Protein AF-A0A7C5DGR0-F1 (afdb_monomer)

Solvent-accessible surface area (backbone atoms only — not comparable to full-atom values): 7220 Å² total; per-residue (Å²): 129,89,80,85,47,57,71,59,35,70,77,36,50,68,58,34,24,73,40,90,55,71,47,75,42,76,44,70,43,74,48,76,46,74,45,65,59,83,98,39,77,69,48,80,46,76,49,79,40,75,36,33,41,36,41,34,38,47,45,92,82,38,27,9,40,37,45,34,40,33,45,89,45,78,46,80,48,75,72,50,79,42,67,43,62,44,96,92,30,75,90,44,68,87,44,72,47,77,48,72,44,78,48,76,45,79,46,79,47,77,49,73,20,64,64,80,86,75,92,126

pLDDT: mean 76.3, std 11.65, range [35.25, 91.38]

Foldseek 3Di:
DPPLACVVCVVPVQCQLVDPAKDWDWDKDKDKDFDDDPPDGPDIDIDIGTAKTKIKGHDPSFKIKMWMKGWPDKDKDDWDWDFDADPVRNVGPPDTDIDIDIDTDIDIDIGMHGDDDDPD

Radius of gyration: 23.17 Å; Cα contacts (8 Å, |Δi|>4): 237; chains: 1; bounding box: 46×37×74 Å

Organism: NCBI:txid2052148

Mean predicted aligned error: 10.99 Å

Secondary structure (DSSP, 8-state):
-----HHHHHH-GGGGGG--S-EEEEEEEEEEEEEEETTEEEEEEEEEEEEEEEEEEEETTTEEEEEEEE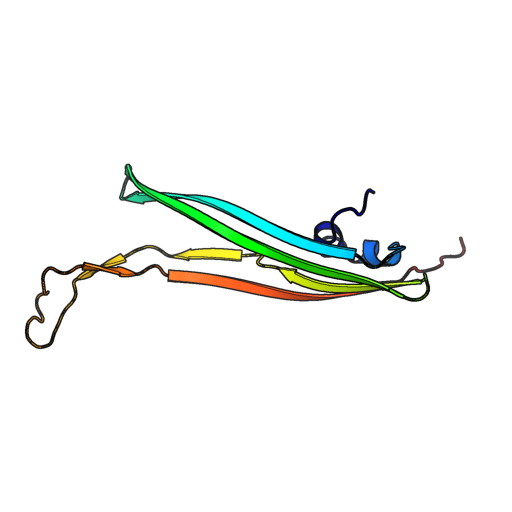EEEEEEEEEEEEE---SS-TT--S-EEEEEEEEEEEEEEEEEEE------

Sequence (120 aa):
MNTEKIEDASLNPAALAYLNNAIISMSVQGDQGEVYSGNKVAFETSEILPSYVGVAFPVKGKYGFSLSVSIPYNEYESTQWIEETTIQHPEGTGRFYRFIWLKRFYAFNTTMAFTIFIFL

Nearest PDB structures (foldseek):
  7nqh-assembly1_BV  TM=2.352E-01  e=5.245E-01  Sus scrofa
  7jil-assembly1_R  TM=1.750E-01  e=4.220E-01  Flavobacterium johnsoniae
  4v72-assembly1_BR  TM=1.807E-01  e=1.007E+00  Escherichia coli K-12
  9g6k-assembly1_Ly  TM=1.487E-01  e=3.917E+00  Toxoplasma gondii

Structure (mmCIF, N/CA/C/O backbone):
data_AF-A0A7C5DGR0-F1
#
_entry.id   AF-A0A7C5DGR0-F1
#
loop_
_atom_site.group_PDB
_atom_site.id
_atom_site.type_symbol
_atom_site.label_atom_id
_atom_site.label_alt_id
_atom_site.label_comp_id
_atom_site.label_asym_id
_atom_site.label_entity_id
_atom_site.label_seq_id
_atom_site.pdbx_PDB_ins_code
_atom_site.Cartn_x
_atom_site.Cartn_y
_atom_site.Cartn_z
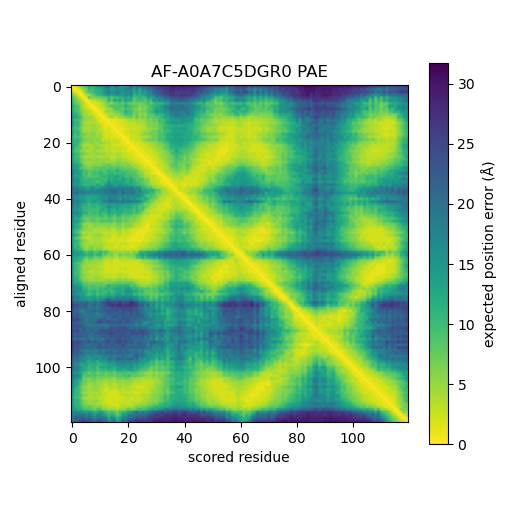_atom_site.occupancy
_atom_site.B_iso_or_equiv
_atom_site.auth_seq_id
_atom_site.auth_comp_id
_atom_site.auth_asym_id
_atom_site.auth_atom_id
_atom_site.pdbx_PDB_model_num
ATOM 1 N N . MET A 1 1 ? -7.225 15.762 16.110 1.00 40.88 1 MET A N 1
ATOM 2 C CA . MET A 1 1 ? -6.544 15.081 14.992 1.00 40.88 1 MET A CA 1
ATOM 3 C C . MET A 1 1 ? -7.615 14.857 13.936 1.00 40.88 1 MET A C 1
ATOM 5 O O . MET A 1 1 ? -8.563 14.144 14.234 1.00 40.88 1 MET A O 1
ATOM 9 N N . ASN A 1 2 ? -7.566 15.571 12.806 1.00 35.25 2 ASN A N 1
ATOM 10 C CA . ASN A 1 2 ? -8.536 15.389 11.720 1.00 35.25 2 ASN A CA 1
ATOM 11 C C . ASN A 1 2 ? -8.279 14.018 11.089 1.00 35.25 2 ASN A C 1
ATOM 13 O O . ASN A 1 2 ? -7.318 13.849 10.349 1.00 35.25 2 ASN A O 1
ATOM 17 N N . THR A 1 3 ? -9.097 13.026 11.429 1.00 44.50 3 THR A N 1
ATOM 18 C CA . THR A 1 3 ? -9.044 11.648 10.915 1.00 44.50 3 THR A CA 1
ATOM 19 C C . THR A 1 3 ? -9.623 11.554 9.499 1.00 44.50 3 THR A C 1
ATOM 21 O O . THR A 1 3 ? -10.433 10.684 9.198 1.00 44.50 3 THR A O 1
ATOM 24 N N . GLU A 1 4 ? -9.230 12.472 8.613 1.00 48.53 4 GLU A N 1
ATOM 25 C CA . GLU A 1 4 ? -9.725 12.515 7.230 1.00 48.53 4 GLU A CA 1
ATOM 26 C C . GLU A 1 4 ? -9.049 11.469 6.325 1.00 48.53 4 GLU A C 1
ATOM 28 O O . GLU A 1 4 ? -9.515 11.229 5.213 1.00 48.53 4 GLU A O 1
ATOM 33 N N . LYS A 1 5 ? -7.993 10.788 6.798 1.00 59.84 5 LYS A N 1
ATOM 34 C CA . LYS A 1 5 ? -7.298 9.733 6.048 1.00 59.84 5 LYS A CA 1
ATOM 35 C C . LYS A 1 5 ? -7.097 8.482 6.907 1.00 59.84 5 LYS A C 1
ATOM 37 O O . LYS A 1 5 ? -6.425 8.521 7.932 1.00 59.84 5 LYS A O 1
ATOM 42 N N . ILE A 1 6 ? -7.661 7.349 6.476 1.00 61.53 6 ILE A N 1
ATOM 43 C CA . ILE A 1 6 ? -7.456 6.033 7.126 1.00 61.53 6 ILE A CA 1
ATOM 44 C C . ILE A 1 6 ? -5.995 5.588 6.999 1.00 61.53 6 ILE A C 1
ATOM 46 O O . ILE A 1 6 ? -5.502 4.827 7.823 1.00 61.53 6 ILE A O 1
ATOM 50 N N . GLU A 1 7 ? -5.278 6.101 6.002 1.00 63.59 7 GLU A N 1
ATOM 51 C CA . GLU A 1 7 ? -3.844 5.872 5.829 1.00 63.59 7 GLU A CA 1
ATOM 52 C C . GLU A 1 7 ? -3.063 6.236 7.113 1.00 63.59 7 GLU A C 1
ATOM 54 O O . GLU A 1 7 ? -2.240 5.448 7.573 1.00 63.59 7 GLU A O 1
ATOM 59 N N . ASP A 1 8 ? -3.446 7.306 7.821 1.00 64.25 8 ASP A N 1
ATOM 60 C CA . ASP A 1 8 ? -2.864 7.662 9.126 1.00 64.25 8 ASP A CA 1
ATOM 61 C C . ASP A 1 8 ? -3.296 6.705 10.255 1.00 64.25 8 ASP A C 1
ATOM 63 O O . ASP A 1 8 ? -2.536 6.444 11.189 1.00 64.25 8 ASP A O 1
ATOM 67 N N . ALA A 1 9 ? -4.500 6.128 10.171 1.00 59.28 9 ALA A N 1
ATOM 68 C CA . ALA A 1 9 ? -4.960 5.080 11.090 1.00 59.28 9 ALA A CA 1
ATOM 69 C C . ALA A 1 9 ? -4.259 3.730 10.845 1.00 59.28 9 ALA A C 1
ATOM 71 O O . ALA A 1 9 ? -4.184 2.903 11.753 1.00 59.28 9 ALA A O 1
ATOM 72 N N . SER A 1 10 ? -3.707 3.511 9.646 1.00 62.19 10 SER A N 1
ATOM 73 C CA . SER A 1 10 ? -2.815 2.378 9.378 1.00 62.19 10 SER A CA 1
ATOM 74 C C . SER A 1 10 ? -1.449 2.558 10.052 1.00 62.19 10 SER A C 1
ATOM 76 O O . SER A 1 10 ? -0.885 1.585 10.549 1.00 62.19 10 SER A O 1
ATOM 78 N N . LEU A 1 11 ? -0.969 3.804 10.164 1.00 66.81 11 LEU A N 1
ATOM 79 C CA . LEU A 1 11 ? 0.251 4.157 10.900 1.00 66.81 11 LEU A CA 1
ATOM 80 C C . LEU A 1 11 ? 0.035 4.161 12.421 1.00 66.81 11 LEU A C 1
ATOM 82 O O . LEU A 1 11 ? 0.952 3.840 13.176 1.00 66.81 11 LEU A O 1
ATOM 86 N N . ASN A 1 12 ? -1.176 4.487 12.883 1.00 76.31 12 ASN A N 1
ATOM 87 C CA . ASN A 1 12 ? -1.562 4.400 14.288 1.00 76.31 12 ASN A CA 1
ATOM 88 C C . ASN A 1 12 ? -2.899 3.655 14.479 1.00 76.31 12 ASN A C 1
ATOM 90 O O . ASN A 1 12 ? -3.958 4.289 14.570 1.00 76.31 12 ASN A O 1
ATOM 94 N N . PRO A 1 13 ? -2.848 2.320 14.647 1.00 81.81 13 PRO A N 1
ATOM 95 C CA . PRO A 1 13 ? -4.004 1.480 14.946 1.00 81.81 13 PRO A CA 1
ATOM 96 C C . PRO A 1 13 ? -4.918 2.000 16.056 1.00 81.81 13 PRO A C 1
ATOM 98 O O . PRO A 1 13 ? -6.135 1.864 15.959 1.00 81.81 13 PRO A O 1
ATOM 101 N N . ALA A 1 14 ? -4.364 2.614 17.108 1.00 84.06 14 ALA A N 1
ATOM 102 C CA . ALA A 1 14 ? -5.135 3.045 18.273 1.00 84.06 14 ALA A CA 1
ATOM 103 C C . ALA A 1 14 ? -6.170 4.133 17.934 1.00 84.06 14 ALA A C 1
ATOM 105 O O . ALA A 1 14 ? -7.204 4.225 18.597 1.00 84.06 14 ALA A O 1
ATOM 106 N N . ALA A 1 15 ? -5.938 4.914 16.873 1.00 81.88 15 ALA A N 1
ATOM 107 C CA . ALA A 1 15 ? -6.871 5.937 16.410 1.00 81.88 15 ALA A CA 1
ATOM 108 C C . ALA A 1 15 ? -8.221 5.350 15.953 1.00 81.88 15 ALA A C 1
ATOM 110 O O . ALA A 1 15 ? -9.241 6.037 16.028 1.00 81.88 15 ALA A O 1
ATOM 111 N N . LEU A 1 16 ? -8.259 4.071 15.552 1.00 86.00 16 LEU A N 1
ATOM 112 C CA . LEU A 1 16 ? -9.485 3.390 15.123 1.00 86.00 16 LEU A CA 1
ATOM 113 C C . LEU A 1 16 ? -10.555 3.355 16.223 1.00 86.00 16 LEU A C 1
ATOM 115 O O . LEU A 1 16 ? -11.744 3.389 15.916 1.00 86.00 16 LEU A O 1
ATOM 119 N N . ALA A 1 17 ? -10.155 3.323 17.499 1.00 85.50 17 ALA A N 1
ATOM 120 C CA . ALA A 1 17 ? -11.087 3.279 18.627 1.00 85.50 17 ALA A CA 1
ATOM 121 C C . ALA A 1 17 ? -11.907 4.575 18.789 1.00 85.50 17 ALA A C 1
ATOM 123 O O . ALA A 1 17 ? -12.932 4.567 19.466 1.00 85.50 17 ALA A O 1
ATOM 124 N N . TYR A 1 18 ? -11.476 5.670 18.155 1.00 83.06 18 TYR A N 1
ATOM 125 C CA . TYR A 1 18 ? -12.130 6.980 18.207 1.00 83.06 18 TYR A CA 1
ATOM 126 C C . TYR A 1 18 ? -12.909 7.315 16.928 1.00 83.06 18 TYR A C 1
ATOM 128 O O . TYR A 1 18 ? -13.361 8.448 16.752 1.00 83.06 18 TYR A O 1
ATOM 136 N N . LEU A 1 19 ? -13.061 6.353 16.012 1.00 81.94 19 LEU A N 1
ATOM 137 C CA . LEU A 1 19 ? -13.905 6.526 14.837 1.00 81.94 19 LEU A CA 1
ATOM 138 C C . LEU A 1 19 ? -15.375 6.622 15.249 1.00 81.94 19 LEU A C 1
ATOM 140 O O . LEU A 1 19 ? -15.881 5.797 16.003 1.00 81.94 19 LEU A O 1
ATOM 144 N N . ASN A 1 20 ? -16.075 7.611 14.697 1.00 83.94 20 ASN A N 1
ATOM 145 C CA . ASN A 1 20 ? -17.515 7.777 14.910 1.00 83.94 20 ASN A CA 1
ATOM 146 C C . ASN A 1 20 ? -18.347 7.219 13.750 1.00 83.94 20 ASN A C 1
ATOM 148 O O . ASN A 1 20 ? -19.509 6.879 13.938 1.00 83.94 20 ASN A O 1
ATOM 152 N N . ASN A 1 21 ? -17.747 7.094 12.564 1.00 86.06 21 ASN A N 1
ATOM 153 C CA . ASN A 1 21 ? -18.396 6.616 11.347 1.00 86.06 21 ASN A CA 1
ATOM 154 C C . ASN A 1 21 ? -17.491 5.629 10.616 1.00 86.06 21 ASN A C 1
ATOM 156 O O . ASN A 1 21 ? -16.272 5.642 10.799 1.00 86.06 21 ASN A O 1
ATOM 160 N N . ALA A 1 22 ? -18.097 4.799 9.769 1.00 87.44 22 ALA A N 1
ATOM 161 C CA . ALA A 1 22 ? -17.336 4.039 8.794 1.00 87.44 22 ALA A CA 1
ATOM 162 C C . ALA A 1 22 ? -16.657 4.997 7.807 1.00 87.44 22 ALA A C 1
ATOM 164 O O . ALA A 1 22 ? -17.265 5.970 7.359 1.00 87.44 22 ALA A O 1
ATOM 165 N N . ILE A 1 23 ? -15.404 4.714 7.475 1.00 87.62 23 ILE A N 1
ATOM 166 C CA . ILE A 1 23 ? -14.614 5.476 6.513 1.00 87.62 23 ILE A CA 1
ATOM 167 C C . ILE A 1 23 ? -14.114 4.494 5.461 1.00 87.62 23 ILE A C 1
ATOM 169 O O . ILE A 1 23 ? -13.702 3.380 5.786 1.00 87.62 23 ILE A O 1
ATOM 173 N N . ILE A 1 24 ? -14.126 4.920 4.203 1.00 87.94 24 ILE A N 1
ATOM 174 C CA . ILE A 1 24 ? -13.438 4.252 3.100 1.00 87.94 24 ILE A CA 1
ATOM 175 C C . ILE A 1 24 ? -12.407 5.241 2.566 1.00 87.94 24 ILE A C 1
ATOM 177 O O . ILE A 1 24 ? -12.704 6.425 2.421 1.00 87.94 24 ILE A O 1
ATOM 181 N N . SER A 1 25 ? -11.194 4.772 2.301 1.00 87.31 25 SER A N 1
ATOM 182 C CA . SER A 1 25 ? -10.106 5.597 1.788 1.00 87.31 25 SER A CA 1
ATOM 183 C C . SER A 1 25 ? -9.349 4.845 0.706 1.00 87.31 25 SER A C 1
ATOM 185 O O . SER A 1 25 ? -9.098 3.644 0.818 1.00 87.31 25 SER A O 1
ATOM 187 N N . MET A 1 26 ? -9.026 5.562 -0.362 1.00 88.06 26 MET A N 1
ATOM 188 C CA . MET A 1 26 ? -8.261 5.067 -1.493 1.00 88.06 26 MET A CA 1
ATOM 189 C C . MET A 1 26 ? -7.243 6.139 -1.856 1.00 88.06 26 MET A C 1
ATOM 191 O O . MET A 1 26 ? -7.611 7.305 -2.003 1.00 88.06 26 MET A O 1
ATOM 195 N N . SER A 1 27 ? -5.991 5.733 -2.010 1.00 84.88 27 SER A N 1
ATOM 196 C CA . SER A 1 27 ? -4.889 6.606 -2.389 1.00 84.88 27 SER A CA 1
ATOM 197 C C . SER A 1 27 ? -4.165 6.008 -3.588 1.00 84.88 27 SER A C 1
ATOM 199 O O . SER A 1 27 ? -4.045 4.789 -3.746 1.00 84.88 27 SER A O 1
ATOM 201 N N . VAL A 1 28 ? -3.697 6.896 -4.454 1.00 83.94 28 VAL A N 1
ATOM 202 C CA . VAL A 1 28 ? -2.871 6.577 -5.611 1.00 83.94 28 VAL A CA 1
ATOM 203 C C . VAL A 1 28 ? -1.628 7.437 -5.490 1.00 83.94 28 VAL A C 1
ATOM 205 O O . VAL A 1 28 ? -1.730 8.635 -5.221 1.00 83.94 28 VAL A O 1
ATOM 208 N N . GLN A 1 29 ? -0.467 6.832 -5.690 1.00 80.25 29 GLN A N 1
ATOM 209 C CA . GLN A 1 29 ? 0.802 7.529 -5.724 1.00 80.25 29 GLN A CA 1
ATOM 210 C C . GLN A 1 29 ? 1.327 7.521 -7.154 1.00 80.25 29 GLN A C 1
ATOM 212 O O . GLN A 1 29 ? 1.407 6.477 -7.802 1.00 80.25 29 GLN A O 1
ATOM 217 N N . GLY A 1 30 ? 1.631 8.717 -7.649 1.00 75.44 30 GLY A N 1
ATOM 218 C CA . GLY A 1 30 ? 2.417 8.892 -8.856 1.00 75.44 30 GLY A CA 1
ATOM 219 C C . GLY A 1 30 ? 3.882 9.010 -8.471 1.00 75.44 30 GLY A C 1
ATOM 220 O O . GLY A 1 30 ? 4.195 9.756 -7.543 1.00 75.44 30 GLY A O 1
ATOM 221 N N . ASP A 1 31 ? 4.751 8.302 -9.178 1.00 71.88 31 ASP A N 1
ATOM 222 C CA . ASP A 1 31 ? 6.192 8.490 -9.077 1.00 71.88 31 ASP A CA 1
ATOM 223 C C . ASP A 1 31 ? 6.776 8.802 -10.456 1.00 71.88 31 ASP A C 1
ATOM 225 O O . ASP A 1 31 ? 6.318 8.291 -11.485 1.00 71.88 31 ASP A O 1
ATOM 229 N N . GLN A 1 32 ? 7.760 9.691 -10.473 1.00 77.62 32 GLN A N 1
ATOM 230 C CA . GLN A 1 32 ? 8.494 10.081 -11.669 1.00 77.62 32 GLN A CA 1
ATOM 231 C C . GLN A 1 32 ? 9.959 9.748 -11.441 1.00 77.62 32 GLN A C 1
ATOM 233 O O . GLN A 1 32 ? 10.555 10.158 -10.449 1.00 77.62 32 GLN A O 1
ATOM 238 N N . GLY A 1 33 ? 10.536 9.001 -12.373 1.00 71.00 33 GLY A N 1
ATOM 239 C CA . GLY A 1 33 ? 11.913 8.554 -12.292 1.00 71.00 33 GLY A CA 1
ATOM 240 C C . GLY A 1 33 ? 12.664 8.838 -13.578 1.00 71.00 33 GLY A C 1
ATOM 241 O O . GLY A 1 33 ? 12.104 8.853 -14.672 1.00 71.00 33 GLY A O 1
ATOM 242 N N . GLU A 1 34 ? 13.969 9.001 -13.447 1.00 74.38 34 GLU A N 1
ATOM 243 C CA . GLU A 1 34 ? 14.887 9.008 -14.574 1.00 74.38 34 GLU A CA 1
ATOM 244 C C . GLU A 1 34 ? 15.717 7.734 -14.515 1.00 74.38 34 GLU A C 1
ATOM 246 O O . GLU A 1 34 ? 16.267 7.377 -13.471 1.00 74.38 34 GLU A O 1
ATOM 251 N N . VAL A 1 35 ? 15.818 7.030 -15.639 1.00 67.75 35 VAL A N 1
ATOM 252 C CA . VAL A 1 35 ? 16.714 5.880 -15.742 1.00 67.75 35 VAL A CA 1
ATOM 253 C C . VAL A 1 35 ? 17.961 6.317 -16.482 1.00 67.75 35 VAL A C 1
ATOM 255 O O . VAL A 1 35 ? 17.899 6.782 -17.620 1.00 67.75 35 VAL A O 1
ATOM 258 N N . TYR A 1 36 ? 19.107 6.154 -15.832 1.00 66.19 36 TYR A N 1
ATOM 259 C CA . TYR A 1 36 ? 20.393 6.599 -16.348 1.00 66.19 36 TYR A CA 1
ATOM 260 C C . TYR A 1 36 ? 21.127 5.479 -17.091 1.00 66.19 36 TYR A C 1
ATOM 262 O O . TYR A 1 36 ? 21.089 4.313 -16.701 1.00 66.19 36 TYR A O 1
ATOM 270 N N . SER A 1 37 ? 21.845 5.853 -18.149 1.00 69.56 37 SER A N 1
ATOM 271 C CA . SER A 1 37 ? 22.855 5.023 -18.809 1.00 69.56 37 SER A CA 1
ATOM 272 C C . SER A 1 37 ? 24.193 5.758 -18.743 1.00 69.56 37 SER A C 1
ATOM 274 O O . SER A 1 37 ? 24.461 6.670 -19.531 1.00 69.56 37 SER A O 1
ATOM 276 N N . GLY A 1 38 ? 25.026 5.403 -17.763 1.00 77.44 38 GLY A N 1
ATOM 277 C CA . GLY A 1 38 ? 26.183 6.216 -17.380 1.00 77.44 38 GLY A CA 1
ATOM 278 C C . GLY A 1 38 ? 25.728 7.544 -16.766 1.00 77.44 38 GLY A C 1
ATOM 279 O O . GLY A 1 38 ? 24.886 7.548 -15.878 1.00 77.44 38 GLY A O 1
ATOM 280 N N . ASN A 1 39 ? 26.240 8.672 -17.271 1.00 80.1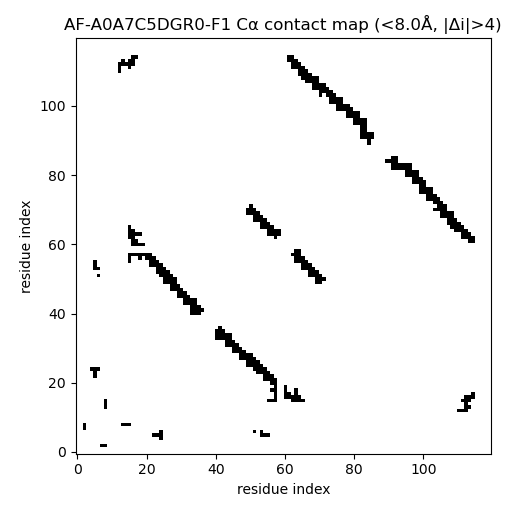2 39 ASN A N 1
ATOM 281 C CA . ASN A 1 39 ? 25.904 10.017 -16.768 1.00 80.12 39 ASN A CA 1
ATOM 282 C C . ASN A 1 39 ? 24.804 10.727 -17.578 1.00 80.12 39 ASN A C 1
ATOM 284 O O . ASN A 1 39 ? 24.645 11.941 -17.469 1.00 80.12 39 ASN A O 1
ATOM 288 N N . LYS A 1 40 ? 24.089 10.009 -18.450 1.00 72.06 40 LYS A N 1
ATOM 289 C CA . LYS A 1 40 ? 22.999 10.572 -19.256 1.00 72.06 40 LYS A CA 1
ATOM 290 C C . LYS A 1 40 ? 21.685 9.903 -18.890 1.00 72.06 40 LYS A C 1
ATOM 292 O O . LYS A 1 40 ? 21.642 8.680 -18.743 1.00 72.06 40 LYS A O 1
ATOM 297 N N . VAL A 1 41 ? 20.625 10.702 -18.798 1.00 72.00 41 VAL A N 1
ATOM 298 C CA . VAL A 1 41 ? 19.251 10.198 -18.730 1.00 72.00 41 VAL A CA 1
ATOM 299 C C . VAL A 1 41 ? 18.981 9.440 -20.026 1.00 72.00 41 VAL A C 1
ATOM 301 O O . VAL A 1 41 ? 19.097 10.001 -21.115 1.00 72.00 41 VAL A O 1
ATOM 304 N N . ALA A 1 42 ? 18.701 8.144 -19.918 1.00 72.00 42 ALA A N 1
ATOM 305 C CA . ALA A 1 42 ? 18.352 7.31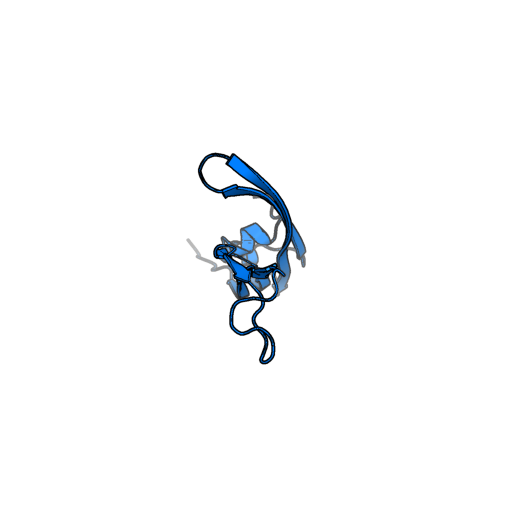4 -21.060 1.00 72.00 42 ALA A CA 1
ATOM 306 C C . ALA A 1 42 ? 16.889 7.546 -21.462 1.00 72.00 42 ALA A C 1
ATOM 308 O O . ALA A 1 42 ? 16.587 7.613 -22.650 1.00 72.00 42 ALA A O 1
ATOM 309 N N . PHE A 1 43 ? 15.993 7.658 -20.477 1.00 70.19 43 PHE A N 1
ATOM 310 C CA . PHE A 1 43 ? 14.580 7.995 -20.651 1.00 70.19 43 PHE A CA 1
ATOM 311 C C . PHE A 1 43 ? 13.949 8.331 -19.291 1.00 70.19 43 PHE A C 1
ATOM 313 O O . PHE A 1 43 ? 14.418 7.886 -18.238 1.00 70.19 43 PHE A O 1
ATOM 320 N N . GLU A 1 44 ? 12.865 9.095 -19.345 1.00 72.06 44 GLU A N 1
ATOM 321 C CA . GLU A 1 44 ? 11.983 9.368 -18.214 1.00 72.06 44 GLU A CA 1
ATOM 322 C C . GLU A 1 44 ? 10.961 8.236 -18.082 1.00 72.06 44 GLU A C 1
ATOM 324 O O . GLU A 1 44 ? 10.425 7.729 -19.072 1.00 72.06 44 GLU A O 1
ATOM 329 N N . THR A 1 45 ? 10.689 7.829 -16.850 1.00 68.06 45 THR A N 1
ATOM 330 C CA . THR A 1 45 ? 9.641 6.876 -16.510 1.00 68.06 45 THR A CA 1
ATOM 331 C C . THR A 1 45 ? 8.651 7.543 -15.571 1.00 68.06 45 THR A C 1
ATOM 333 O O . THR A 1 45 ? 9.021 8.325 -14.700 1.00 68.06 45 THR A O 1
ATOM 336 N N . SER A 1 46 ? 7.372 7.238 -15.750 1.00 68.38 46 SER A N 1
ATOM 337 C CA . SER A 1 46 ? 6.333 7.644 -14.813 1.00 68.38 46 SER A CA 1
ATOM 338 C C . SER A 1 46 ? 5.470 6.441 -14.499 1.00 68.38 46 SER A C 1
ATOM 340 O O . SER A 1 46 ? 5.163 5.635 -15.380 1.00 68.38 46 SER A O 1
ATOM 342 N N . GLU A 1 47 ? 5.103 6.310 -13.236 1.00 69.88 47 GLU A N 1
ATOM 343 C CA . GLU A 1 47 ? 4.212 5.262 -12.779 1.00 69.88 47 GLU A CA 1
ATOM 344 C C . GLU A 1 47 ? 3.103 5.881 -11.939 1.00 69.88 47 GLU A C 1
ATOM 346 O O . GLU A 1 47 ? 3.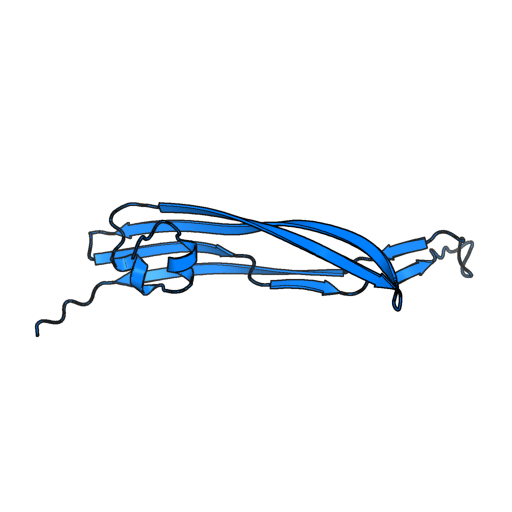338 6.785 -11.145 1.00 69.88 47 GLU A O 1
ATOM 351 N N . ILE A 1 48 ? 1.878 5.400 -12.128 1.00 74.69 48 ILE A N 1
ATOM 352 C CA . ILE A 1 48 ? 0.735 5.741 -11.288 1.00 74.69 48 ILE A CA 1
ATOM 353 C C . ILE A 1 48 ? 0.232 4.430 -10.705 1.00 74.69 48 ILE A C 1
ATOM 355 O O . ILE A 1 48 ? -0.265 3.577 -11.443 1.00 74.69 48 ILE A O 1
ATOM 359 N N . LEU A 1 49 ? 0.360 4.269 -9.389 1.00 73.31 49 LEU A N 1
ATOM 360 C CA . LEU A 1 49 ? -0.031 3.049 -8.695 1.00 73.31 49 LEU A CA 1
ATOM 361 C C . LEU A 1 49 ? -1.011 3.317 -7.561 1.00 73.31 49 LEU A C 1
ATOM 363 O O . LEU A 1 49 ? -0.847 4.288 -6.823 1.00 73.31 49 LEU A O 1
ATOM 367 N N . PRO A 1 50 ? -1.991 2.426 -7.343 1.00 77.44 50 PRO A N 1
ATOM 368 C CA . PRO A 1 50 ? -2.723 2.397 -6.084 1.00 77.44 50 PRO A CA 1
ATOM 369 C C . PRO A 1 50 ? -1.737 2.209 -4.924 1.00 77.44 50 PRO A C 1
ATOM 371 O O . PRO A 1 50 ? -1.060 1.187 -4.863 1.00 77.44 50 PRO A O 1
ATOM 374 N N . SER A 1 51 ? -1.641 3.174 -4.012 1.00 83.56 51 SER A N 1
ATOM 375 C CA . SER A 1 51 ? -0.760 3.081 -2.839 1.00 83.56 51 SER A CA 1
ATOM 376 C C . SER A 1 51 ? -1.485 2.469 -1.643 1.00 83.56 51 SER A C 1
ATOM 378 O O . SER A 1 51 ? -0.881 1.747 -0.845 1.00 83.56 51 SER A O 1
ATOM 380 N N . TYR A 1 52 ? -2.795 2.715 -1.545 1.00 86.00 52 TYR A N 1
ATOM 381 C CA . TYR A 1 52 ? -3.612 2.306 -0.413 1.00 86.00 52 TYR A CA 1
ATOM 382 C C . TYR A 1 52 ? -5.080 2.133 -0.806 1.00 86.00 52 TYR A C 1
ATOM 384 O O . TYR A 1 52 ? -5.654 2.961 -1.511 1.00 86.00 52 TYR A O 1
ATOM 392 N N . VAL A 1 53 ? -5.718 1.088 -0.290 1.00 89.44 53 VAL A N 1
ATOM 393 C CA . VAL A 1 53 ? -7.177 0.948 -0.248 1.00 89.44 53 VAL A CA 1
ATOM 394 C C . VAL A 1 53 ? -7.542 0.395 1.116 1.00 89.44 53 VAL A C 1
ATOM 396 O O . VAL A 1 53 ? -7.017 -0.637 1.528 1.00 89.44 53 VAL A O 1
ATOM 399 N N . GLY A 1 54 ? -8.459 1.046 1.820 1.00 90.12 54 GLY A N 1
ATOM 400 C CA . GLY A 1 54 ? -8.860 0.607 3.144 1.00 90.12 54 GLY A CA 1
ATOM 401 C C . GLY A 1 54 ? -10.269 1.015 3.518 1.00 90.12 54 GLY A C 1
ATOM 402 O O . GLY A 1 54 ? -10.819 2.004 3.033 1.00 90.12 54 GLY A O 1
ATOM 403 N N . VAL A 1 55 ? -10.842 0.229 4.417 1.00 90.62 55 VAL A N 1
ATOM 404 C CA . VAL A 1 55 ? -12.103 0.511 5.087 1.00 90.62 55 VAL A CA 1
ATOM 405 C C . VAL A 1 55 ? -11.895 0.363 6.582 1.00 90.62 55 VAL A C 1
ATOM 407 O O . VAL A 1 55 ? -11.279 -0.598 7.043 1.00 90.62 55 VAL A O 1
ATOM 410 N N . ALA A 1 56 ? -12.436 1.305 7.339 1.00 89.88 56 ALA A N 1
ATOM 411 C CA . ALA A 1 56 ? -12.460 1.255 8.786 1.00 89.88 56 ALA A CA 1
ATOM 412 C C . ALA A 1 56 ? -13.883 1.479 9.282 1.00 89.88 56 ALA A C 1
ATOM 414 O O . ALA A 1 56 ? -14.617 2.294 8.727 1.00 89.88 56 ALA A O 1
ATOM 415 N N . PHE A 1 57 ? -14.288 0.758 10.321 1.00 89.69 57 PHE A N 1
ATOM 416 C CA . PHE A 1 57 ? -15.624 0.874 10.885 1.00 89.69 57 PHE A CA 1
ATOM 417 C C . PHE A 1 57 ? -15.594 0.815 12.414 1.00 89.69 57 PHE A C 1
ATOM 419 O O . PHE A 1 57 ? -14.902 -0.026 13.000 1.00 89.69 57 PHE A O 1
ATOM 426 N N . PRO A 1 58 ? -16.353 1.699 13.080 1.00 89.69 58 PRO A N 1
ATOM 427 C CA . PRO A 1 58 ? -16.522 1.645 14.517 1.00 89.69 58 PRO A CA 1
ATOM 428 C C . PRO A 1 58 ? -17.500 0.536 14.899 1.00 89.69 58 PRO A C 1
ATOM 430 O O . PRO A 1 58 ? -18.490 0.277 14.213 1.00 89.69 58 PRO A O 1
ATOM 433 N N . VAL A 1 59 ? -17.253 -0.098 16.040 1.00 87.19 59 VAL A N 1
ATOM 434 C CA . VAL A 1 59 ? -18.120 -1.127 16.613 1.00 87.19 59 VAL A CA 1
ATOM 435 C C . VAL A 1 59 ? -18.462 -0.747 18.050 1.00 87.19 59 VAL A C 1
ATOM 437 O O . VAL A 1 59 ? -17.618 -0.730 18.949 1.00 87.19 59 VAL A O 1
ATOM 440 N N . LYS A 1 60 ? -19.751 -0.453 18.267 1.00 79.06 60 LYS A N 1
ATOM 441 C CA . LYS A 1 60 ? -20.360 -0.198 19.586 1.00 79.06 60 LYS A CA 1
ATOM 442 C C . LYS A 1 60 ? -19.657 0.889 20.426 1.00 79.06 60 LYS A C 1
ATOM 444 O O . LYS A 1 60 ? -19.672 0.806 21.651 1.00 79.06 60 LYS A O 1
ATOM 449 N N . GLY A 1 61 ? -19.022 1.876 19.786 1.00 71.75 61 GLY A N 1
ATOM 450 C CA . GLY A 1 61 ? -18.386 3.026 20.455 1.00 71.75 61 GLY A CA 1
ATOM 451 C C . GLY A 1 61 ? -17.222 2.687 21.395 1.00 71.75 61 GLY A C 1
ATOM 452 O O . GLY A 1 61 ? -16.837 3.522 22.206 1.00 71.75 61 GLY A O 1
ATOM 453 N N . LYS A 1 62 ? -16.696 1.457 21.337 1.00 81.50 62 LYS A N 1
ATOM 454 C CA . LYS A 1 62 ? -15.560 1.000 22.159 1.00 81.50 62 LYS A CA 1
ATOM 455 C C . LYS A 1 62 ? -14.475 0.305 21.355 1.00 81.50 62 LYS A C 1
ATOM 457 O O . LYS A 1 62 ? -13.362 0.171 21.852 1.00 81.50 62 LYS A O 1
ATOM 462 N N . TYR A 1 63 ? -14.812 -0.164 20.158 1.00 87.44 63 TYR A N 1
ATOM 463 C CA . TYR A 1 63 ? -13.915 -0.886 19.273 1.00 87.44 63 TYR A CA 1
ATOM 464 C C . TYR A 1 63 ? -13.890 -0.201 17.912 1.00 87.44 63 TYR A C 1
ATOM 466 O O . TYR A 1 63 ? -14.900 0.349 17.470 1.00 87.44 63 TYR A O 1
ATOM 474 N N . GLY A 1 64 ? -12.760 -0.290 17.230 1.00 89.50 64 GLY A N 1
ATOM 475 C CA . GLY A 1 64 ? -12.625 0.071 15.826 1.00 89.50 64 GLY A CA 1
ATOM 476 C C . GLY A 1 64 ? -11.924 -1.046 15.077 1.00 89.50 64 GLY A C 1
ATOM 477 O O . GLY A 1 64 ? -10.980 -1.636 15.599 1.00 89.50 64 GLY A O 1
ATOM 478 N N . PHE A 1 65 ? -12.389 -1.335 13.869 1.00 89.94 65 PHE A N 1
ATOM 479 C CA . PHE A 1 65 ? -11.801 -2.336 12.986 1.00 89.94 65 PHE A CA 1
ATOM 480 C C . PHE A 1 65 ? -11.371 -1.687 11.682 1.00 89.94 65 PHE A C 1
ATOM 482 O O . PHE A 1 65 ? -12.018 -0.751 11.213 1.00 89.94 65 PHE A O 1
ATOM 489 N N . SER A 1 66 ? -10.301 -2.205 11.089 1.00 91.00 66 SER A N 1
ATOM 490 C CA . SER A 1 66 ? -9.816 -1.780 9.783 1.00 91.00 66 SER A CA 1
ATOM 491 C C . SER A 1 66 ? -9.354 -2.973 8.963 1.00 91.00 66 SER A C 1
ATOM 493 O O . SER A 1 66 ? -8.688 -3.875 9.474 1.00 91.00 66 SER A O 1
ATOM 495 N N . LEU A 1 67 ? -9.671 -2.927 7.676 1.00 91.38 67 LEU A N 1
ATOM 496 C CA . LEU A 1 67 ? -9.153 -3.811 6.642 1.00 91.38 67 LEU A CA 1
ATOM 497 C C . LEU A 1 67 ? -8.522 -2.930 5.576 1.00 91.38 67 LEU A C 1
ATOM 499 O O . LEU A 1 67 ? -9.157 -1.991 5.099 1.00 91.38 67 LEU A O 1
ATOM 503 N N . SER A 1 68 ? -7.276 -3.204 5.214 1.00 90.31 68 SER A N 1
ATOM 504 C CA . SER A 1 68 ? -6.601 -2.415 4.189 1.00 90.31 68 SER A CA 1
ATOM 505 C C . SER A 1 68 ? -5.582 -3.218 3.409 1.00 90.31 68 SER A C 1
ATOM 507 O O . SER A 1 68 ? -5.055 -4.224 3.882 1.00 90.31 68 SER A O 1
ATOM 509 N N . VAL A 1 69 ? -5.309 -2.735 2.209 1.00 88.81 69 VAL A N 1
ATOM 510 C CA . VAL A 1 69 ? -4.221 -3.167 1.351 1.00 88.81 69 VAL A CA 1
ATOM 511 C C . VAL A 1 69 ? -3.363 -1.946 1.089 1.00 88.81 69 VAL A C 1
ATOM 513 O O . VAL A 1 69 ? -3.880 -0.912 0.669 1.00 88.81 69 VAL A O 1
ATOM 516 N N . SER A 1 70 ? -2.065 -2.059 1.333 1.00 86.19 70 SER A N 1
ATOM 517 C CA . SER A 1 70 ? -1.092 -1.041 0.952 1.00 86.19 70 SER A CA 1
ATOM 518 C C . SER A 1 70 ? 0.027 -1.644 0.116 1.00 86.19 70 SER A C 1
ATOM 520 O O . SER A 1 70 ? 0.307 -2.844 0.197 1.00 86.19 70 SER A O 1
ATOM 522 N N . ILE A 1 71 ? 0.667 -0.808 -0.698 1.00 79.94 71 ILE A N 1
ATOM 523 C CA . ILE A 1 71 ? 1.875 -1.163 -1.447 1.00 79.94 71 ILE A CA 1
ATOM 524 C C . ILE A 1 71 ? 3.040 -0.372 -0.841 1.00 79.94 71 ILE A C 1
ATOM 526 O O . ILE A 1 71 ? 3.367 0.705 -1.330 1.00 79.94 71 ILE A O 1
ATOM 530 N N . PRO A 1 72 ? 3.648 -0.848 0.262 1.00 68.75 72 PRO A N 1
ATOM 531 C CA . PRO A 1 72 ? 4.691 -0.096 0.961 1.00 68.75 72 PRO A CA 1
ATOM 532 C C . PRO A 1 72 ? 6.037 -0.103 0.230 1.00 68.75 72 PRO A C 1
ATOM 534 O O . PRO A 1 72 ? 6.930 0.658 0.592 1.00 68.75 72 PRO A O 1
ATOM 537 N N . TYR A 1 73 ? 6.217 -0.999 -0.744 1.00 66.25 73 TYR A N 1
ATOM 538 C CA . TYR A 1 73 ? 7.494 -1.208 -1.407 1.00 66.25 73 TYR A CA 1
ATOM 539 C C . TYR A 1 73 ? 7.311 -1.569 -2.879 1.00 66.25 73 TYR A C 1
ATOM 541 O O . TYR A 1 73 ? 6.594 -2.517 -3.226 1.00 66.25 73 TYR A O 1
ATOM 549 N N . ASN A 1 74 ? 8.012 -0.816 -3.718 1.00 67.44 74 ASN A N 1
ATOM 550 C CA . ASN A 1 74 ? 8.110 -1.005 -5.152 1.00 67.44 74 ASN A CA 1
ATOM 551 C C . ASN A 1 74 ? 9.574 -0.799 -5.539 1.00 67.44 74 ASN A C 1
ATOM 553 O O . ASN A 1 74 ? 10.136 0.261 -5.271 1.00 67.44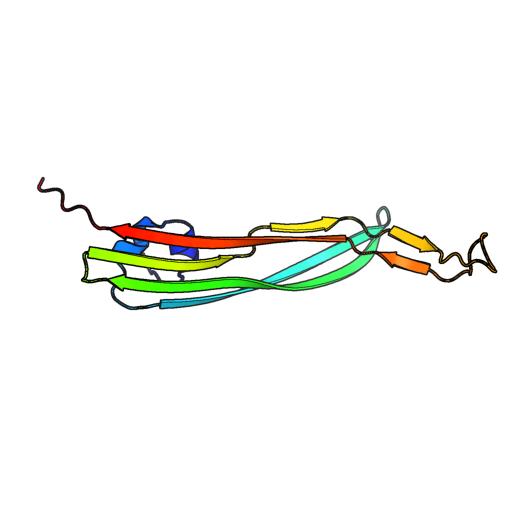 74 ASN A O 1
ATOM 557 N N . GLU A 1 75 ? 10.192 -1.819 -6.123 1.00 66.19 75 GLU A N 1
ATOM 558 C CA . GLU A 1 75 ? 11.568 -1.737 -6.600 1.00 66.19 75 GLU A CA 1
ATOM 559 C C . GLU A 1 75 ? 11.631 -2.153 -8.065 1.00 66.19 75 GLU A C 1
ATOM 561 O O . GLU A 1 75 ? 11.093 -3.189 -8.477 1.00 66.19 75 GLU A O 1
ATOM 566 N N . TYR A 1 76 ? 12.312 -1.315 -8.840 1.00 65.12 76 TYR A N 1
ATOM 567 C CA . TYR A 1 76 ? 12.687 -1.590 -10.213 1.00 65.12 76 TYR A CA 1
ATOM 568 C C . TYR A 1 76 ? 14.125 -2.073 -10.233 1.00 65.12 76 TYR A C 1
ATOM 570 O O . TYR A 1 76 ? 15.052 -1.300 -9.993 1.00 65.12 76 TYR A O 1
ATOM 578 N N . GLU A 1 77 ? 14.313 -3.348 -10.546 1.00 60.12 77 GLU A N 1
ATOM 579 C CA . GLU A 1 77 ? 15.644 -3.892 -10.752 1.00 60.12 77 GLU A CA 1
ATOM 580 C C . GLU A 1 77 ? 16.014 -3.783 -12.236 1.00 60.12 77 GLU A C 1
ATOM 582 O O . GLU A 1 77 ? 15.166 -3.897 -13.126 1.00 60.12 77 GLU A O 1
ATOM 587 N N . SER A 1 78 ? 17.289 -3.463 -12.473 1.00 57.09 78 SER A N 1
ATOM 588 C CA . SER A 1 78 ? 17.820 -2.848 -13.693 1.00 57.09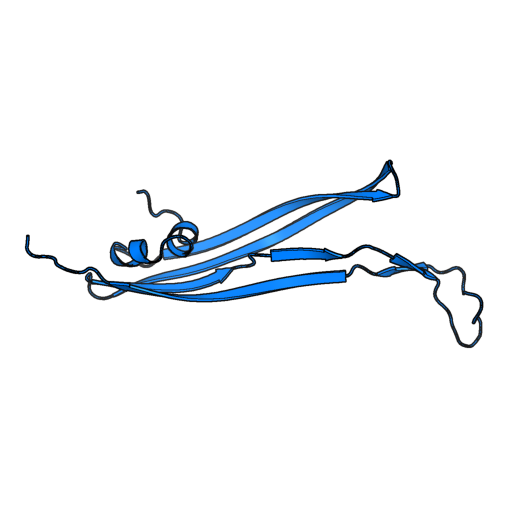 78 SER A CA 1
ATOM 589 C C . SER A 1 78 ? 17.282 -3.397 -15.015 1.00 57.09 78 SER A C 1
ATOM 591 O O . SER A 1 78 ? 16.989 -4.583 -15.180 1.00 57.09 78 SER A O 1
ATOM 593 N N . THR A 1 79 ? 17.281 -2.524 -16.017 1.00 59.28 79 THR A N 1
ATOM 594 C CA . THR A 1 79 ? 16.950 -2.916 -17.377 1.00 59.28 79 THR A CA 1
ATOM 595 C C . THR A 1 79 ? 18.173 -3.441 -18.106 1.00 59.28 79 THR A C 1
ATOM 597 O O . THR A 1 79 ? 19.091 -2.671 -18.389 1.00 59.28 79 THR A O 1
ATOM 600 N N . GLN A 1 80 ? 18.165 -4.723 -18.454 1.00 64.31 80 GLN A N 1
ATOM 601 C CA . GLN A 1 80 ? 19.164 -5.299 -19.346 1.00 64.31 80 GLN A CA 1
ATOM 602 C C . GLN A 1 80 ? 18.583 -5.404 -20.754 1.00 64.31 80 GLN A C 1
ATOM 604 O O . GLN A 1 80 ? 17.474 -5.907 -20.958 1.00 64.31 80 GLN A O 1
ATOM 609 N N . TRP A 1 81 ? 19.338 -4.888 -21.721 1.00 70.94 81 TRP A N 1
ATOM 610 C CA . TRP A 1 81 ? 19.102 -5.162 -23.129 1.00 70.94 81 TRP A CA 1
ATOM 611 C C . TRP A 1 81 ? 19.700 -6.526 -23.437 1.00 70.94 81 TRP A C 1
ATOM 613 O O . TRP A 1 81 ? 20.898 -6.728 -23.249 1.00 70.94 81 TRP A O 1
ATOM 623 N N . ILE A 1 82 ? 18.859 -7.457 -23.872 1.00 77.25 82 ILE A N 1
ATOM 624 C CA . ILE A 1 82 ? 19.272 -8.807 -24.246 1.00 77.25 82 ILE A CA 1
ATOM 625 C C . ILE A 1 82 ? 18.983 -8.968 -25.731 1.00 77.25 82 ILE A C 1
ATOM 627 O O . ILE A 1 82 ? 17.863 -8.717 -26.184 1.00 77.25 82 ILE A O 1
ATOM 631 N N . GLU A 1 83 ? 20.004 -9.350 -26.488 1.00 81.06 83 GLU A N 1
ATOM 632 C CA . GLU A 1 83 ? 19.836 -9.693 -27.893 1.00 81.06 83 GLU A CA 1
ATOM 633 C C . GLU A 1 83 ? 19.116 -11.040 -28.015 1.00 81.06 83 GLU A C 1
ATOM 635 O O . GLU A 1 83 ? 19.467 -12.022 -27.360 1.00 81.06 83 GLU A O 1
ATOM 640 N N . GLU A 1 84 ? 18.075 -11.076 -28.840 1.00 80.56 84 GLU A N 1
ATOM 641 C CA . GLU A 1 84 ? 17.346 -12.292 -29.167 1.00 80.56 84 GLU A CA 1
ATOM 642 C C . GLU A 1 84 ? 18.261 -13.279 -29.890 1.00 80.56 84 GLU A C 1
ATOM 644 O O . GLU A 1 84 ? 18.795 -12.969 -30.958 1.00 80.56 84 GLU A O 1
ATOM 649 N N . THR A 1 85 ? 18.370 -14.492 -29.350 1.00 79.88 85 THR A N 1
ATOM 650 C CA . THR A 1 85 ? 19.016 -15.632 -30.008 1.00 79.88 85 THR A CA 1
ATOM 651 C C . THR A 1 85 ? 17.964 -16.663 -30.411 1.00 79.88 85 THR A C 1
ATOM 653 O O . THR A 1 85 ? 16.966 -16.872 -29.720 1.00 79.88 85 THR A O 1
ATOM 656 N N . THR A 1 86 ? 18.161 -17.306 -31.560 1.00 75.25 86 THR A N 1
ATOM 657 C CA . THR A 1 86 ? 17.271 -18.365 -32.067 1.00 75.25 86 THR A CA 1
ATOM 658 C C . THR A 1 86 ? 18.092 -19.576 -32.493 1.00 75.25 86 THR A C 1
ATOM 660 O O . THR A 1 86 ? 19.307 -19.486 -32.634 1.00 75.25 86 THR A O 1
ATOM 663 N N . ILE A 1 87 ? 17.445 -20.719 -32.744 1.00 83.19 87 ILE A N 1
ATOM 664 C CA . ILE A 1 87 ? 18.143 -21.921 -33.237 1.00 83.19 87 ILE A CA 1
ATOM 665 C C . ILE A 1 87 ? 18.839 -21.642 -34.582 1.00 83.19 87 ILE A C 1
ATOM 667 O O . ILE A 1 87 ? 19.902 -22.200 -34.840 1.00 83.19 87 ILE A O 1
ATOM 671 N N . GLN A 1 88 ? 18.264 -20.776 -35.429 1.00 80.62 88 GLN A N 1
ATOM 672 C CA . GLN A 1 88 ? 18.887 -20.374 -36.694 1.00 80.62 88 GLN A CA 1
ATOM 673 C C . GLN A 1 88 ? 19.986 -19.312 -36.529 1.00 80.62 88 GLN A C 1
ATOM 675 O O . GLN A 1 88 ? 20.856 -19.233 -37.389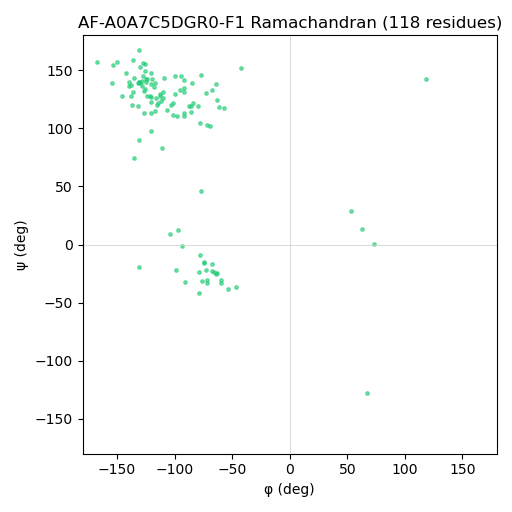 1.00 80.62 88 GLN A O 1
ATOM 680 N N . HIS A 1 89 ? 19.950 -18.530 -35.446 1.00 71.00 89 HIS A N 1
ATOM 681 C CA . HIS A 1 89 ? 20.884 -17.436 -35.160 1.00 71.00 89 HIS A CA 1
ATOM 682 C C . HIS A 1 89 ? 21.339 -17.473 -33.693 1.00 71.00 89 HIS A C 1
ATOM 684 O O . HIS A 1 89 ? 20.855 -16.681 -32.871 1.00 71.00 89 HIS A O 1
ATOM 690 N N . PRO A 1 90 ? 22.223 -18.420 -33.328 1.00 78.69 90 PRO A N 1
ATOM 691 C CA . PRO A 1 90 ? 22.789 -18.508 -31.983 1.00 78.69 90 PRO A CA 1
ATOM 692 C C . PRO A 1 90 ? 23.718 -17.331 -31.645 1.00 78.69 90 PRO A C 1
ATOM 694 O O . PRO A 1 90 ? 23.911 -17.029 -30.472 1.00 78.69 90 PRO A O 1
ATOM 697 N N . GLU A 1 91 ? 24.273 -16.661 -32.656 1.00 78.38 91 GLU A N 1
ATOM 698 C CA . GLU A 1 91 ? 25.110 -15.465 -32.534 1.00 78.38 91 GLU A CA 1
ATOM 699 C C . GLU A 1 91 ? 24.335 -14.184 -32.191 1.00 78.38 91 GLU A C 1
ATOM 701 O O . GLU A 1 91 ? 24.956 -13.212 -31.771 1.00 78.38 91 GLU A O 1
ATOM 706 N N . GLY A 1 92 ? 23.006 -14.191 -32.347 1.00 79.19 92 GLY A N 1
ATOM 707 C CA . GLY A 1 92 ? 22.152 -13.012 -32.204 1.00 79.19 92 GLY A CA 1
ATOM 708 C C . GLY A 1 92 ? 21.420 -12.663 -33.500 1.00 79.19 92 GLY A C 1
ATOM 709 O O . GLY A 1 92 ? 21.935 -12.821 -34.604 1.00 79.19 92 GLY A O 1
ATOM 710 N N . THR A 1 93 ? 20.170 -12.225 -33.377 1.00 83.62 93 THR A N 1
ATOM 711 C CA . THR A 1 93 ? 19.309 -11.859 -34.519 1.00 83.62 93 THR A CA 1
ATOM 712 C C . THR A 1 93 ? 19.360 -10.365 -34.864 1.00 83.62 93 THR A C 1
ATOM 714 O O . THR A 1 93 ? 18.659 -9.922 -35.776 1.00 83.62 93 THR A O 1
ATOM 717 N N . GLY A 1 94 ? 20.119 -9.555 -34.115 1.00 79.94 94 GLY A N 1
ATOM 718 C CA . GLY A 1 94 ? 20.102 -8.092 -34.190 1.00 79.94 94 GLY A CA 1
ATOM 719 C C . GLY A 1 94 ? 18.851 -7.438 -33.590 1.00 79.94 94 GLY A C 1
ATOM 720 O O . GLY A 1 94 ? 18.719 -6.212 -33.622 1.00 79.94 94 GLY A O 1
ATOM 721 N N . ARG A 1 95 ? 17.913 -8.226 -33.047 1.00 77.31 95 ARG A N 1
ATOM 722 C CA . ARG A 1 95 ? 16.737 -7.735 -32.318 1.00 77.31 95 ARG A CA 1
ATOM 723 C C . ARG A 1 95 ? 17.031 -7.720 -30.827 1.00 77.31 95 ARG A C 1
ATOM 725 O O . ARG A 1 95 ? 17.507 -8.706 -30.276 1.00 77.31 95 ARG A O 1
ATOM 732 N N . PHE A 1 96 ? 16.707 -6.613 -30.168 1.00 79.56 96 PHE A N 1
ATOM 733 C CA . PHE A 1 96 ? 16.954 -6.438 -28.741 1.00 79.56 96 PHE A CA 1
ATOM 734 C C . PHE A 1 96 ? 15.639 -6.383 -27.973 1.00 79.56 96 PHE A C 1
ATOM 736 O O . PHE A 1 96 ? 14.761 -5.574 -28.280 1.00 79.56 96 PHE A O 1
ATOM 743 N N . TYR A 1 97 ? 15.531 -7.213 -26.941 1.00 78.25 97 TYR A N 1
ATOM 744 C CA . TYR A 1 97 ? 14.460 -7.135 -25.962 1.00 78.25 97 TYR A CA 1
ATOM 745 C C . TYR A 1 97 ? 14.952 -6.425 -24.716 1.00 78.25 97 TYR A C 1
ATOM 747 O O . TYR A 1 97 ? 16.103 -6.557 -24.292 1.00 78.25 97 TYR A O 1
ATOM 755 N N . ARG A 1 98 ? 14.039 -5.674 -24.114 1.00 70.69 98 ARG A N 1
ATOM 756 C CA . ARG A 1 98 ? 14.279 -5.008 -22.851 1.00 70.69 98 ARG A CA 1
ATOM 757 C C . ARG A 1 98 ? 13.522 -5.733 -21.756 1.00 70.69 98 ARG A C 1
ATOM 759 O O . ARG A 1 98 ? 12.294 -5.726 -21.755 1.00 70.69 98 ARG A O 1
ATOM 766 N N . PHE A 1 99 ? 14.255 -6.313 -20.814 1.00 69.00 99 PHE A N 1
ATOM 767 C CA . PHE A 1 99 ? 13.657 -6.869 -19.608 1.00 69.00 99 PHE A CA 1
ATOM 768 C C . PHE A 1 99 ? 13.640 -5.809 -18.515 1.00 69.00 99 PHE A C 1
ATOM 770 O O . PHE A 1 99 ? 14.642 -5.139 -18.273 1.00 69.00 99 PHE A O 1
ATOM 777 N N . ILE A 1 100 ? 12.481 -5.643 -17.886 1.00 69.25 100 ILE A N 1
ATOM 778 C CA . ILE A 1 100 ? 12.293 -4.796 -16.711 1.00 69.25 100 ILE A CA 1
ATOM 779 C C . ILE A 1 100 ? 11.868 -5.739 -15.593 1.00 69.25 100 ILE A C 1
ATOM 781 O O . ILE A 1 100 ? 10.810 -6.363 -15.687 1.00 69.25 100 ILE A O 1
ATOM 785 N N . TRP A 1 101 ? 12.701 -5.867 -14.563 1.00 67.00 101 TRP A N 1
ATOM 786 C CA . TRP A 1 101 ? 12.351 -6.637 -13.378 1.00 67.00 101 TRP A CA 1
ATOM 787 C C . TRP A 1 101 ? 11.616 -5.725 -12.407 1.00 67.00 101 TRP A C 1
ATOM 789 O O . TRP A 1 101 ? 12.135 -4.703 -11.964 1.00 67.00 101 TRP A O 1
ATOM 799 N N . LEU A 1 102 ? 10.378 -6.093 -12.108 1.00 71.88 102 LEU A N 1
ATOM 800 C CA . LEU A 1 102 ? 9.511 -5.357 -11.204 1.00 71.88 102 LEU A CA 1
ATOM 801 C C . LEU A 1 102 ? 9.241 -6.231 -9.985 1.00 71.88 102 LEU A C 1
ATOM 803 O O . LEU A 1 102 ? 8.683 -7.325 -10.114 1.00 71.88 102 LEU A O 1
ATOM 807 N N . LYS A 1 103 ? 9.584 -5.730 -8.799 1.00 75.62 103 LYS A N 1
ATOM 808 C CA . LYS A 1 103 ? 9.259 -6.383 -7.534 1.00 75.62 103 LYS A CA 1
ATOM 809 C C . LYS A 1 103 ? 8.300 -5.510 -6.738 1.00 75.62 103 LYS A C 1
ATOM 811 O O . LYS A 1 103 ? 8.622 -4.386 -6.367 1.00 75.62 103 LYS A O 1
ATOM 816 N N . ARG A 1 104 ? 7.119 -6.057 -6.446 1.00 76.12 104 ARG A N 1
ATOM 817 C CA . ARG A 1 104 ? 6.076 -5.382 -5.663 1.00 76.12 104 ARG A CA 1
ATOM 818 C C . ARG A 1 104 ? 5.730 -6.175 -4.419 1.00 76.12 104 ARG A C 1
ATOM 820 O O . ARG A 1 104 ? 5.582 -7.396 -4.480 1.00 76.12 104 ARG A O 1
ATOM 827 N N . PHE A 1 105 ? 5.557 -5.466 -3.310 1.00 81.88 105 PHE A N 1
ATOM 828 C CA . PHE A 1 105 ? 5.071 -6.047 -2.067 1.00 81.88 105 PHE A CA 1
ATOM 829 C C . PHE A 1 105 ? 3.677 -5.514 -1.750 1.00 81.88 105 PHE A C 1
ATOM 831 O O . PHE A 1 105 ? 3.483 -4.307 -1.637 1.00 81.88 105 PHE A O 1
ATOM 838 N N . TYR A 1 106 ? 2.717 -6.419 -1.581 1.00 84.81 106 TYR A N 1
ATOM 839 C CA . TYR A 1 106 ? 1.359 -6.088 -1.161 1.00 84.81 106 TYR A CA 1
ATOM 840 C C . TYR A 1 106 ? 1.196 -6.451 0.313 1.00 84.81 106 TYR A C 1
ATOM 842 O O . TYR A 1 106 ? 1.347 -7.615 0.687 1.00 84.81 106 TYR A O 1
ATOM 850 N N . ALA A 1 107 ? 0.875 -5.465 1.146 1.00 86.31 107 ALA A N 1
ATOM 851 C CA . ALA A 1 107 ? 0.617 -5.658 2.564 1.00 86.31 107 ALA A CA 1
ATOM 852 C C . ALA A 1 107 ? -0.892 -5.654 2.823 1.00 86.31 107 ALA A C 1
ATOM 854 O O . ALA A 1 107 ? -1.553 -4.623 2.705 1.00 86.31 107 ALA A O 1
ATOM 855 N N . PHE A 1 108 ? -1.431 -6.815 3.188 1.00 89.50 108 PHE A N 1
ATOM 856 C CA . PHE A 1 108 ? -2.814 -6.961 3.632 1.00 89.50 108 PHE A CA 1
ATOM 857 C C . PHE A 1 108 ? -2.859 -6.825 5.152 1.00 89.50 108 PHE A C 1
ATOM 859 O O . PHE A 1 108 ? -2.344 -7.680 5.870 1.00 89.50 108 PHE A O 1
ATOM 866 N N . ASN A 1 109 ? -3.482 -5.758 5.643 1.00 87.31 109 ASN A N 1
ATOM 867 C CA . ASN A 1 109 ? -3.528 -5.438 7.063 1.00 87.31 109 ASN A CA 1
ATOM 868 C C . ASN A 1 109 ? -4.952 -5.580 7.600 1.00 87.31 109 ASN A C 1
ATOM 870 O O . ASN A 1 109 ? -5.901 -5.015 7.050 1.00 87.31 109 ASN A O 1
ATOM 874 N N . THR A 1 110 ? -5.078 -6.309 8.708 1.00 90.12 110 THR A N 1
ATOM 875 C CA . THR A 1 110 ? -6.299 -6.388 9.514 1.00 90.12 110 THR A CA 1
ATOM 876 C C . THR A 1 110 ? -5.975 -5.913 10.916 1.00 90.12 110 THR A C 1
ATOM 878 O O . THR A 1 110 ? -5.093 -6.468 11.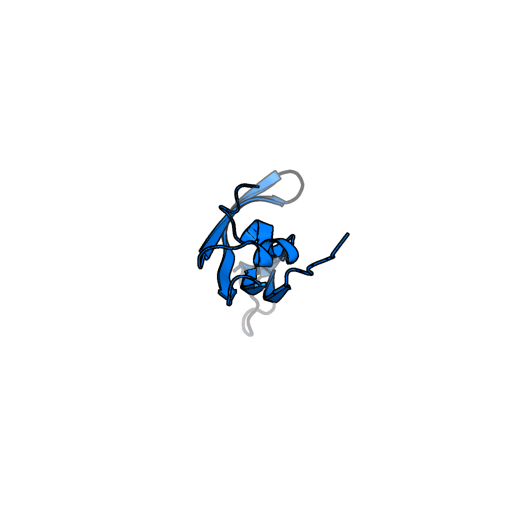570 1.00 90.12 110 THR A O 1
ATOM 881 N N . THR A 1 111 ? -6.695 -4.900 11.380 1.00 90.06 111 THR A N 1
ATOM 882 C CA . THR A 1 111 ? -6.360 -4.206 12.622 1.00 90.06 111 THR A CA 1
ATOM 883 C C . THR A 1 111 ? -7.609 -3.990 13.460 1.00 90.06 111 THR A C 1
ATOM 885 O O . THR A 1 111 ? -8.683 -3.700 12.933 1.00 90.06 111 THR A O 1
ATOM 888 N N . MET A 1 112 ? -7.457 -4.102 14.778 1.00 89.81 112 MET A N 1
ATOM 889 C CA . MET A 1 112 ? -8.490 -3.786 15.756 1.00 89.81 112 MET A CA 1
ATOM 890 C C . MET A 1 112 ? -7.898 -2.895 16.845 1.00 89.81 112 MET A C 1
ATOM 892 O O . MET A 1 112 ? -6.786 -3.138 17.311 1.00 89.81 112 MET A O 1
ATOM 896 N N . ALA A 1 113 ? -8.662 -1.904 17.285 1.00 90.31 113 ALA A N 1
ATOM 897 C CA . ALA A 1 113 ? -8.357 -1.118 18.471 1.00 90.31 113 ALA A CA 1
ATOM 898 C C . ALA A 1 113 ? -9.548 -1.089 19.418 1.00 90.31 113 ALA A C 1
ATOM 900 O O . ALA A 1 113 ? -10.694 -1.267 19.001 1.00 90.31 113 ALA A O 1
ATOM 901 N N . PHE A 1 114 ? -9.270 -0.846 20.695 1.00 89.06 114 PHE A N 1
ATOM 902 C CA . PHE A 1 114 ? -10.290 -0.709 21.720 1.00 89.06 114 PHE A CA 1
ATOM 903 C C . PHE A 1 114 ? -9.910 0.372 22.729 1.00 89.06 114 PHE A C 1
ATOM 905 O O . PHE A 1 114 ? -8.732 0.579 23.020 1.00 89.06 114 PHE A O 1
ATOM 912 N N . THR A 1 115 ? -10.911 1.058 23.273 1.00 86.88 115 THR A N 1
ATOM 913 C CA . THR A 1 115 ? -10.708 2.067 24.316 1.00 86.88 115 THR A CA 1
ATOM 914 C C . THR A 1 115 ? -10.639 1.396 25.688 1.00 86.88 115 THR A C 1
ATOM 916 O O . THR A 1 115 ? -11.594 0.741 26.113 1.00 86.88 115 THR A O 1
ATOM 919 N N . ILE A 1 116 ? -9.530 1.585 26.409 1.00 83.75 116 ILE A N 1
ATOM 920 C CA . ILE A 1 116 ? -9.411 1.190 27.820 1.00 83.75 116 ILE A CA 1
ATOM 921 C C . ILE A 1 116 ? -9.969 2.327 28.678 1.00 83.75 116 ILE A C 1
ATOM 923 O O . ILE A 1 116 ? -9.454 3.442 28.646 1.00 83.75 116 ILE A O 1
ATOM 927 N N . PHE A 1 117 ? -11.009 2.047 29.464 1.00 70.50 117 PHE A N 1
ATOM 928 C CA . PHE A 1 117 ? -11.436 2.956 30.525 1.00 70.50 117 PHE A CA 1
ATOM 929 C C . PHE A 1 117 ? -10.489 2.780 31.710 1.00 70.50 117 PHE A C 1
ATOM 931 O O . PHE A 1 117 ? -10.576 1.785 32.427 1.00 70.50 117 PHE A O 1
ATOM 938 N N . ILE A 1 118 ? -9.577 3.730 31.902 1.00 59.91 118 ILE A N 1
ATOM 939 C CA . ILE A 1 118 ? -8.827 3.840 33.151 1.00 59.91 118 ILE A CA 1
ATOM 940 C C . ILE A 1 118 ? -9.618 4.797 34.041 1.00 59.91 118 ILE A C 1
ATOM 942 O O . ILE A 1 118 ? -9.729 5.982 33.734 1.00 59.91 118 ILE A O 1
ATOM 946 N N . PHE A 1 119 ? -10.204 4.266 35.112 1.00 53.94 119 PHE A N 1
ATOM 947 C CA . PHE A 1 119 ? -10.653 5.085 36.232 1.00 53.94 119 PHE A CA 1
ATOM 948 C C . PHE A 1 119 ? -9.388 5.559 36.959 1.00 53.94 119 PHE A C 1
ATOM 950 O O . PHE A 1 119 ? -8.727 4.753 37.614 1.00 53.94 119 PHE A O 1
ATOM 957 N N . LEU A 1 120 ? -9.011 6.821 36.747 1.00 44.50 120 LEU A N 1
ATOM 958 C CA . LEU A 1 120 ? -8.020 7.544 37.547 1.00 44.50 120 LEU A CA 1
ATOM 959 C C . LEU A 1 120 ? -8.750 8.411 38.571 1.00 44.50 120 LEU A C 1
ATOM 961 O O . LEU A 1 120 ? -9.757 9.040 38.171 1.00 44.50 120 LEU A O 1
#